Protein AF-A0AAW2XMZ4-F1 (afdb_monomer)

Radius of gyration: 23.64 Å; Cα contacts (8 Å, |Δi|>4): 26; chains: 1; bounding box: 33×74×51 Å

Sequence (113 aa):
MEIAMIRTNIMEDNEATVARFLHGFNRDIADVVEMHYAELEEMVHQAIKVEQQLKRRGFVRRTSNSSTFDRWKNNPKKDTLLHQNSRRRI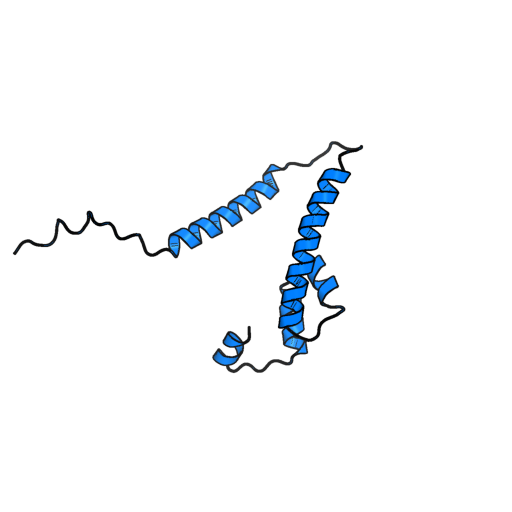LNLVAELLPKRYNPNLISQETVI

Mean predicted aligned error: 18.52 Å

Solvent-accessible surface area (backbone atoms only — not comparable to full-atom values): 7162 Å² total; per-residue (Å²): 108,69,74,56,31,66,74,67,73,54,85,74,56,65,67,59,52,50,52,57,53,44,69,72,44,57,65,86,47,27,68,65,42,65,79,75,55,89,48,71,70,60,39,52,58,47,45,54,51,49,52,54,49,49,56,51,51,56,52,50,54,62,64,68,63,73,69,85,82,79,94,80,86,85,69,71,66,61,65,51,47,54,54,48,50,53,51,48,50,51,51,50,52,52,60,67,70,43,77,76,74,84,62,83,84,72,76,83,79,83,87,78,133

Structure (mmCIF, N/CA/C/O backbone):
data_AF-A0AAW2XMZ4-F1
#
_entry.id   AF-A0AAW2XMZ4-F1
#
loop_
_atom_site.group_PDB
_atom_site.id
_atom_site.type_symbol
_atom_site.label_atom_id
_atom_site.label_alt_id
_atom_site.label_comp_id
_atom_site.label_asym_id
_atom_site.label_entity_id
_atom_site.label_seq_id
_atom_site.pdbx_PDB_ins_code
_atom_site.Cartn_x
_atom_site.Cartn_y
_atom_site.Cartn_z
_atom_site.occupancy
_atom_site.B_iso_or_equiv
_atom_site.auth_seq_id
_atom_site.auth_comp_id
_atom_site.auth_asym_id
_atom_site.auth_atom_id
_atom_site.pdbx_PDB_model_num
ATOM 1 N N . MET A 1 1 ? -5.525 6.821 6.438 1.00 75.25 1 MET A N 1
ATOM 2 C CA . MET A 1 1 ? -6.743 6.037 6.719 1.00 75.25 1 MET A CA 1
ATOM 3 C C . MET A 1 1 ? -7.116 6.185 8.188 1.00 75.25 1 MET A C 1
ATOM 5 O O . MET A 1 1 ? -8.139 6.784 8.475 1.00 75.25 1 MET A O 1
ATOM 9 N N . GLU A 1 2 ? -6.230 5.788 9.101 1.00 77.06 2 GLU A N 1
ATOM 10 C CA . GLU A 1 2 ? -6.464 5.764 10.555 1.00 77.06 2 GLU A CA 1
ATOM 11 C C . GLU A 1 2 ? -6.908 7.113 11.158 1.00 77.06 2 GLU A C 1
ATOM 13 O O . GLU A 1 2 ? -7.960 7.205 11.781 1.00 77.06 2 GLU A O 1
ATOM 18 N N . ILE A 1 3 ? -6.205 8.210 10.846 1.00 79.50 3 ILE A N 1
ATOM 19 C CA . ILE A 1 3 ? -6.589 9.567 11.293 1.00 79.50 3 ILE A CA 1
ATOM 20 C C . ILE A 1 3 ? -7.978 9.983 10.770 1.00 79.50 3 ILE A C 1
ATOM 22 O O . ILE A 1 3 ? -8.704 10.718 11.439 1.00 79.50 3 ILE A O 1
ATOM 26 N N . ALA A 1 4 ? -8.360 9.536 9.569 1.00 81.38 4 ALA A N 1
ATOM 27 C CA . ALA A 1 4 ? -9.670 9.845 9.001 1.00 81.38 4 ALA A CA 1
ATOM 28 C C . ALA A 1 4 ? -10.780 9.055 9.708 1.00 81.38 4 ALA A C 1
ATOM 30 O O . ALA A 1 4 ? -11.796 9.650 10.047 1.00 81.38 4 ALA A O 1
ATOM 31 N N . MET A 1 5 ? -10.549 7.772 10.007 1.00 83.50 5 MET A N 1
ATOM 32 C CA . MET A 1 5 ? -11.494 6.914 10.736 1.00 83.50 5 MET A CA 1
ATOM 33 C C . MET A 1 5 ? -11.786 7.446 12.143 1.00 83.50 5 MET A C 1
ATOM 35 O O . MET A 1 5 ? -12.950 7.522 12.536 1.00 83.50 5 MET A O 1
ATOM 39 N N . ILE A 1 6 ? -10.751 7.915 12.853 1.00 86.56 6 ILE A N 1
ATOM 40 C CA . ILE A 1 6 ? -10.887 8.570 14.166 1.00 86.56 6 ILE A CA 1
ATOM 41 C C . ILE A 1 6 ? -11.757 9.829 14.059 1.00 86.56 6 ILE A C 1
ATOM 43 O O . ILE A 1 6 ? -12.652 10.045 14.870 1.00 86.56 6 ILE A O 1
ATOM 47 N N . ARG A 1 7 ? -11.527 10.663 13.037 1.00 91.38 7 ARG A N 1
ATOM 48 C CA . ARG A 1 7 ? -12.280 11.913 12.832 1.00 91.38 7 ARG A CA 1
ATOM 49 C C . ARG A 1 7 ? -13.746 11.693 12.477 1.00 91.38 7 ARG A C 1
ATOM 51 O O . ARG A 1 7 ? -14.571 12.537 12.806 1.00 91.38 7 ARG A O 1
ATOM 58 N N . THR A 1 8 ? -14.060 10.603 11.785 1.00 89.38 8 THR A N 1
ATOM 59 C CA . THR A 1 8 ? -15.427 10.278 11.358 1.00 89.38 8 THR A CA 1
ATOM 60 C C . THR A 1 8 ? -16.145 9.329 12.316 1.00 89.38 8 THR A C 1
ATOM 62 O O . THR A 1 8 ? -17.307 9.019 12.074 1.00 89.38 8 THR A O 1
ATOM 65 N N . ASN A 1 9 ? -15.474 8.861 13.377 1.00 88.69 9 ASN A N 1
ATOM 66 C CA . ASN A 1 9 ? -15.964 7.834 14.300 1.00 88.69 9 ASN A CA 1
ATOM 67 C C . ASN A 1 9 ? -16.491 6.583 13.567 1.00 88.69 9 ASN A C 1
ATOM 69 O O . ASN A 1 9 ? -17.525 6.017 13.922 1.00 88.69 9 ASN A O 1
ATOM 73 N N . ILE A 1 10 ? -15.796 6.190 12.495 1.00 84.12 10 ILE A N 1
ATOM 74 C CA . ILE A 1 10 ? -16.129 5.001 11.706 1.00 84.12 10 ILE A CA 1
ATOM 75 C C . ILE A 1 10 ? -15.295 3.846 12.246 1.00 84.12 10 ILE A C 1
ATOM 77 O O . ILE A 1 10 ? -14.067 3.919 12.240 1.00 84.12 10 ILE A O 1
ATOM 81 N N . MET A 1 11 ? -15.969 2.781 12.675 1.00 83.56 11 MET A N 1
ATOM 82 C CA . MET A 1 11 ? -15.330 1.490 12.906 1.00 83.56 11 MET A CA 1
ATOM 83 C C . MET A 1 11 ? -15.499 0.640 11.657 1.00 83.56 11 MET A C 1
ATOM 85 O O . MET A 1 11 ? -16.592 0.558 11.098 1.00 83.56 11 MET A O 1
ATOM 89 N N . GLU A 1 12 ? -14.414 0.028 11.217 1.00 84.38 12 GLU A N 1
ATOM 90 C CA . GLU A 1 12 ? -14.398 -0.835 10.050 1.00 84.38 12 GLU A CA 1
ATOM 91 C C . GLU A 1 12 ? -13.637 -2.104 10.395 1.00 84.38 12 GLU A C 1
ATOM 93 O O . GLU A 1 12 ? -12.607 -2.049 11.070 1.00 84.38 12 GLU A O 1
ATOM 98 N N . ASP A 1 13 ? -14.144 -3.237 9.922 1.00 87.56 13 ASP A N 1
ATOM 99 C CA . ASP A 1 13 ? -13.460 -4.510 10.083 1.00 87.56 13 ASP A CA 1
ATOM 100 C C . ASP A 1 13 ? -12.118 -4.487 9.349 1.00 87.56 13 ASP A C 1
ATOM 102 O O . ASP A 1 13 ? -11.960 -3.856 8.297 1.00 87.56 13 ASP A O 1
ATOM 106 N N . ASN A 1 14 ? -11.136 -5.205 9.891 1.00 82.38 14 ASN A N 1
ATOM 107 C CA . ASN A 1 14 ? -9.805 -5.254 9.293 1.00 82.38 14 ASN A CA 1
ATOM 108 C C . ASN A 1 14 ? -9.864 -5.733 7.829 1.00 82.38 14 ASN A C 1
ATOM 110 O O . ASN A 1 14 ? -9.245 -5.151 6.946 1.00 82.38 14 ASN A O 1
ATOM 114 N N . GLU A 1 15 ? -10.705 -6.725 7.546 1.00 84.06 15 GLU A N 1
ATOM 115 C CA . GLU A 1 15 ? -10.888 -7.271 6.201 1.00 84.06 15 GLU A CA 1
ATOM 116 C C . GLU A 1 15 ? -11.503 -6.253 5.224 1.00 84.06 15 GLU A C 1
ATOM 118 O O . GLU A 1 15 ? -11.030 -6.103 4.096 1.00 84.06 15 GLU A O 1
ATOM 123 N N . ALA A 1 16 ? -12.489 -5.467 5.671 1.00 85.94 16 ALA A N 1
ATOM 124 C CA . ALA A 1 16 ? -13.076 -4.391 4.868 1.00 85.94 16 ALA A CA 1
ATOM 125 C C . ALA A 1 16 ? -12.066 -3.257 4.602 1.00 85.94 16 ALA A C 1
ATOM 127 O O . ALA A 1 16 ? -11.976 -2.738 3.482 1.00 85.94 16 ALA A O 1
ATOM 128 N N . THR A 1 17 ? -11.237 -2.947 5.602 1.00 87.00 17 THR A N 1
ATOM 129 C CA . THR A 1 17 ? -10.142 -1.974 5.500 1.00 87.00 17 THR A CA 1
ATOM 130 C C . THR A 1 17 ? -9.106 -2.417 4.463 1.00 87.00 17 THR A C 1
ATOM 132 O O . THR A 1 17 ? -8.738 -1.633 3.581 1.00 87.00 17 THR A O 1
ATOM 135 N N . VAL A 1 18 ? -8.677 -3.683 4.521 1.00 85.75 18 VAL A N 1
ATOM 136 C CA . VAL A 1 18 ? -7.737 -4.301 3.572 1.00 85.75 18 VAL A CA 1
ATOM 137 C C . VAL A 1 18 ? -8.319 -4.311 2.159 1.00 85.75 18 VAL A C 1
ATOM 139 O O . VAL A 1 18 ? -7.650 -3.869 1.224 1.00 85.75 18 VAL A O 1
ATOM 142 N N . ALA A 1 19 ? -9.582 -4.714 1.994 1.00 86.62 19 ALA A N 1
ATOM 143 C CA . ALA A 1 19 ? -10.250 -4.745 0.694 1.00 86.62 19 ALA A CA 1
ATOM 144 C C . ALA A 1 19 ? -10.329 -3.354 0.045 1.00 86.62 19 ALA A C 1
ATOM 146 O O . ALA A 1 19 ? -10.022 -3.194 -1.141 1.00 86.62 19 ALA A O 1
ATOM 147 N N . ARG A 1 20 ? -10.682 -2.315 0.817 1.00 86.38 20 ARG A N 1
ATOM 148 C CA . ARG A 1 20 ? -10.717 -0.941 0.294 1.00 86.38 20 ARG A CA 1
ATOM 149 C C . ARG A 1 20 ? -9.325 -0.453 -0.101 1.00 86.38 20 ARG A C 1
ATOM 151 O O . ARG A 1 20 ? -9.193 0.273 -1.087 1.00 86.38 20 ARG A O 1
ATOM 158 N N . PHE A 1 21 ? -8.294 -0.846 0.642 1.00 85.00 21 PHE A N 1
ATOM 159 C CA . PHE A 1 21 ? -6.922 -0.467 0.329 1.00 85.00 21 PHE A CA 1
ATOM 160 C C . PHE A 1 21 ? -6.383 -1.183 -0.915 1.00 85.00 21 PHE A C 1
ATOM 162 O O . PHE A 1 21 ? -5.814 -0.525 -1.786 1.00 85.00 21 PHE A O 1
ATOM 169 N N . LEU A 1 22 ? -6.646 -2.488 -1.057 1.00 87.19 22 LEU A N 1
ATOM 170 C CA . LEU A 1 22 ? -6.329 -3.267 -2.261 1.00 87.19 22 LEU A CA 1
ATOM 171 C C . LEU A 1 22 ? -7.009 -2.693 -3.504 1.00 87.19 22 LEU A C 1
ATOM 173 O O . LEU A 1 22 ? -6.377 -2.584 -4.553 1.00 87.19 22 LEU A O 1
ATOM 177 N N . HIS A 1 23 ? -8.262 -2.243 -3.383 1.00 88.00 23 HIS A N 1
ATOM 178 C CA . HIS A 1 23 ? -8.982 -1.608 -4.489 1.00 88.00 23 HIS A CA 1
ATOM 179 C C . HIS A 1 23 ? -8.316 -0.308 -4.981 1.00 88.00 23 HIS A C 1
ATOM 181 O O . HIS A 1 23 ? -8.500 0.094 -6.129 1.00 88.00 23 HIS A O 1
ATOM 187 N N . GLY A 1 24 ? -7.527 0.352 -4.128 1.00 85.88 24 GLY A N 1
ATOM 188 C CA . GLY A 1 24 ? -6.738 1.529 -4.491 1.00 85.88 24 GLY A CA 1
ATOM 189 C C . GLY A 1 24 ? -5.437 1.215 -5.238 1.00 85.88 24 GLY A C 1
ATOM 190 O O . GLY A 1 24 ? -4.804 2.135 -5.761 1.00 85.88 24 GLY A O 1
ATOM 191 N N . PHE A 1 25 ? -5.016 -0.052 -5.299 1.00 87.25 25 PHE A N 1
ATOM 192 C CA . PHE A 1 25 ? -3.806 -0.466 -6.001 1.00 87.25 25 PHE A CA 1
ATOM 193 C C . PHE A 1 25 ? -4.061 -0.798 -7.471 1.00 87.25 25 PHE A C 1
ATOM 195 O O . PHE A 1 25 ? -5.153 -1.163 -7.896 1.00 87.25 25 PHE A O 1
ATOM 202 N N . ASN A 1 26 ? -3.001 -0.689 -8.275 1.00 88.50 26 ASN A N 1
ATOM 203 C CA . ASN A 1 26 ? -3.010 -1.271 -9.611 1.00 88.50 26 ASN A CA 1
ATOM 204 C C . ASN A 1 26 ? -3.051 -2.801 -9.487 1.00 88.50 26 ASN A C 1
ATOM 206 O O . ASN A 1 26 ? -2.389 -3.348 -8.607 1.00 88.50 26 ASN A O 1
ATOM 210 N N . ARG A 1 27 ? -3.768 -3.479 -10.385 1.00 86.25 27 ARG A N 1
ATOM 211 C CA . ARG A 1 27 ? -3.992 -4.930 -10.353 1.00 86.25 27 ARG A CA 1
ATOM 212 C C . ARG A 1 27 ? -2.697 -5.731 -10.210 1.00 86.25 27 ARG A C 1
ATOM 214 O O . ARG A 1 27 ? -2.595 -6.565 -9.326 1.00 86.25 27 ARG A O 1
ATOM 221 N N . ASP A 1 28 ? -1.665 -5.376 -10.973 1.00 83.94 28 ASP A N 1
ATOM 222 C CA . ASP A 1 28 ? -0.353 -6.041 -10.922 1.00 83.94 28 ASP A CA 1
ATOM 223 C C . ASP A 1 28 ? 0.336 -5.956 -9.541 1.00 83.94 28 ASP A C 1
ATOM 225 O O . ASP A 1 28 ? 1.227 -6.746 -9.239 1.00 83.94 28 ASP A O 1
ATOM 229 N N . ILE A 1 29 ? -0.022 -4.958 -8.725 1.00 84.81 29 ILE A N 1
ATOM 230 C CA . ILE A 1 29 ? 0.475 -4.776 -7.354 1.00 84.81 29 ILE A CA 1
ATOM 231 C C . ILE A 1 29 ? -0.483 -5.446 -6.365 1.00 84.81 29 ILE A C 1
ATOM 233 O O . ILE A 1 29 ? -0.018 -6.125 -5.453 1.00 84.81 29 ILE A O 1
ATOM 237 N N . ALA A 1 30 ? -1.795 -5.278 -6.560 1.00 87.25 30 ALA A N 1
ATOM 238 C CA . ALA A 1 30 ? -2.835 -5.880 -5.730 1.00 87.25 30 ALA A CA 1
ATOM 239 C C . ALA A 1 30 ? -2.691 -7.405 -5.682 1.00 87.25 30 ALA A C 1
ATOM 241 O O . ALA A 1 30 ? -2.572 -7.946 -4.592 1.00 87.25 30 ALA A O 1
ATOM 242 N N . ASP A 1 31 ? -2.546 -8.061 -6.838 1.00 86.00 31 ASP A N 1
ATOM 243 C CA . ASP A 1 31 ? -2.415 -9.520 -6.942 1.00 86.00 31 ASP A CA 1
ATOM 244 C C . ASP A 1 31 ? -1.213 -10.059 -6.130 1.00 86.00 31 ASP A C 1
ATOM 246 O O . ASP A 1 31 ? -1.248 -11.167 -5.602 1.00 86.00 31 ASP A O 1
ATOM 250 N N . VAL A 1 32 ? -0.129 -9.279 -6.009 1.00 82.38 32 VAL A N 1
ATOM 251 C CA . VAL A 1 32 ? 1.082 -9.679 -5.264 1.00 82.38 32 VAL A CA 1
ATOM 252 C C . VAL A 1 32 ? 0.949 -9.402 -3.765 1.00 82.38 32 VAL A C 1
ATOM 254 O O . VAL A 1 32 ? 1.479 -10.155 -2.949 1.00 82.38 32 VAL A O 1
ATOM 257 N N . VAL A 1 33 ? 0.274 -8.313 -3.397 1.00 84.56 33 VAL A N 1
ATOM 258 C CA . VAL A 1 33 ? 0.085 -7.902 -2.000 1.00 84.56 33 VAL A CA 1
ATOM 259 C C . VAL A 1 33 ? -1.042 -8.704 -1.332 1.00 84.56 33 VAL A C 1
ATOM 261 O O . VAL A 1 33 ? -0.928 -9.049 -0.161 1.00 84.56 33 VAL A O 1
ATOM 264 N N . GLU A 1 34 ? -2.093 -9.061 -2.068 1.00 81.94 34 GLU A N 1
ATOM 265 C CA . GLU A 1 34 ? -3.260 -9.797 -1.562 1.00 81.94 34 GLU A CA 1
ATOM 266 C C . GLU A 1 34 ? -2.903 -11.194 -1.031 1.00 81.94 34 GLU A C 1
ATOM 268 O O . GLU A 1 34 ? -3.472 -11.640 -0.041 1.00 81.94 34 GLU A O 1
ATOM 273 N N . MET A 1 35 ? -1.917 -11.877 -1.622 1.00 74.38 35 MET A N 1
ATOM 274 C CA . MET A 1 35 ? -1.580 -13.249 -1.218 1.00 74.38 35 MET A CA 1
ATOM 275 C C . MET A 1 35 ? -0.899 -13.377 0.153 1.00 74.38 35 MET A C 1
ATOM 277 O O . MET A 1 35 ? -0.754 -14.499 0.643 1.00 74.38 35 MET A O 1
ATOM 281 N N . HIS A 1 36 ? -0.406 -12.286 0.750 1.00 66.88 36 HIS A N 1
ATOM 28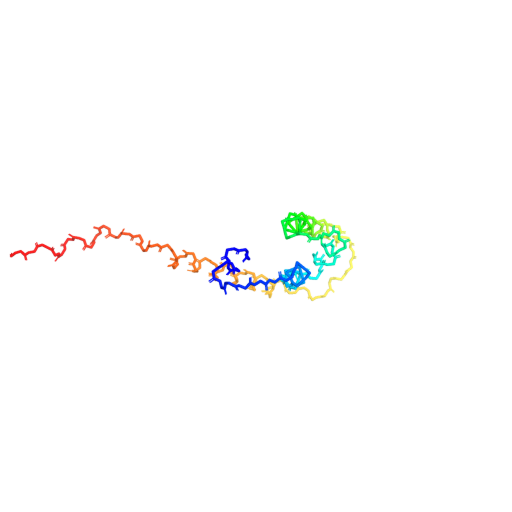2 C CA . HIS A 1 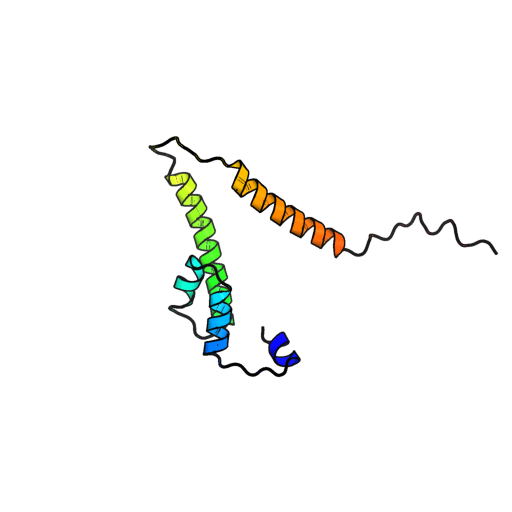36 ? 0.581 -12.400 1.828 1.00 66.88 36 HIS A CA 1
ATOM 283 C C . HIS A 1 36 ? 0.365 -11.517 3.061 1.00 66.88 36 HIS A C 1
ATOM 285 O O . HIS A 1 36 ? 1.106 -11.715 4.021 1.00 66.88 36 HIS A O 1
ATOM 291 N N . TYR A 1 37 ? -0.605 -10.593 3.092 1.00 66.12 37 TYR A N 1
ATOM 292 C CA . TYR A 1 37 ? -0.624 -9.552 4.132 1.00 66.12 37 TYR A CA 1
ATOM 293 C C . TYR A 1 37 ? -2.004 -9.289 4.736 1.00 66.12 37 TYR A C 1
ATOM 295 O O . TYR A 1 37 ? -2.991 -9.149 4.021 1.00 66.12 37 TYR A O 1
ATOM 303 N N . ALA A 1 38 ? -2.040 -9.187 6.069 1.00 67.88 38 ALA A N 1
ATOM 304 C CA . ALA A 1 38 ? -3.255 -8.993 6.866 1.00 67.88 38 ALA A CA 1
ATOM 305 C C . ALA A 1 38 ? -3.381 -7.579 7.469 1.00 67.88 38 ALA A C 1
ATOM 307 O O . ALA A 1 38 ? -4.433 -7.243 8.011 1.00 67.88 38 ALA A O 1
ATOM 308 N N . GLU A 1 39 ? -2.333 -6.750 7.377 1.00 81.88 39 GLU A N 1
ATOM 309 C CA . GLU A 1 39 ? -2.282 -5.412 7.976 1.00 81.88 39 GLU A CA 1
ATOM 310 C C . GLU A 1 39 ? -1.816 -4.339 6.987 1.00 81.88 39 GLU A C 1
ATOM 312 O O . GLU A 1 39 ? -0.963 -4.556 6.121 1.00 81.88 39 GLU A O 1
ATOM 317 N N . LEU A 1 40 ? -2.356 -3.132 7.162 1.00 81.56 40 LEU A N 1
ATOM 318 C CA . LEU A 1 40 ? -2.171 -2.007 6.249 1.00 81.56 40 LEU A CA 1
ATOM 319 C C . LEU A 1 40 ? -0.708 -1.569 6.112 1.00 81.56 40 LEU A C 1
ATOM 321 O O . LEU A 1 40 ? -0.250 -1.244 5.015 1.00 81.56 40 LEU A O 1
ATOM 325 N N . GLU A 1 41 ? 0.028 -1.544 7.222 1.00 84.56 41 GLU A N 1
ATOM 326 C CA . GLU A 1 41 ? 1.425 -1.114 7.242 1.00 84.56 41 GLU A CA 1
ATOM 327 C C . GLU A 1 41 ? 2.311 -2.052 6.414 1.00 84.56 41 GLU A C 1
ATOM 329 O O . GLU A 1 41 ? 3.137 -1.597 5.615 1.00 84.56 41 GLU A O 1
ATOM 334 N N . GLU A 1 42 ? 2.098 -3.361 6.536 1.00 84.25 42 GLU A N 1
ATOM 335 C CA . GLU A 1 42 ? 2.855 -4.363 5.791 1.00 84.25 42 GLU A CA 1
ATOM 336 C C . GLU A 1 42 ? 2.526 -4.313 4.291 1.00 84.25 42 GLU A C 1
ATOM 338 O O . GLU A 1 42 ? 3.428 -4.324 3.444 1.00 84.25 42 GLU A O 1
ATOM 343 N N . MET A 1 43 ? 1.245 -4.124 3.953 1.00 87.06 43 MET A N 1
ATOM 344 C CA . MET A 1 43 ? 0.795 -3.932 2.573 1.00 87.06 43 MET A CA 1
ATOM 345 C C . MET A 1 43 ? 1.451 -2.719 1.906 1.00 87.06 43 MET A C 1
ATOM 347 O O . MET A 1 43 ? 1.851 -2.798 0.744 1.00 87.06 43 MET A O 1
ATOM 351 N N . VAL A 1 44 ? 1.597 -1.596 2.621 1.00 88.25 44 VAL A N 1
ATOM 352 C CA . VAL A 1 44 ? 2.241 -0.385 2.085 1.00 88.25 44 VAL A CA 1
ATOM 353 C C . VAL 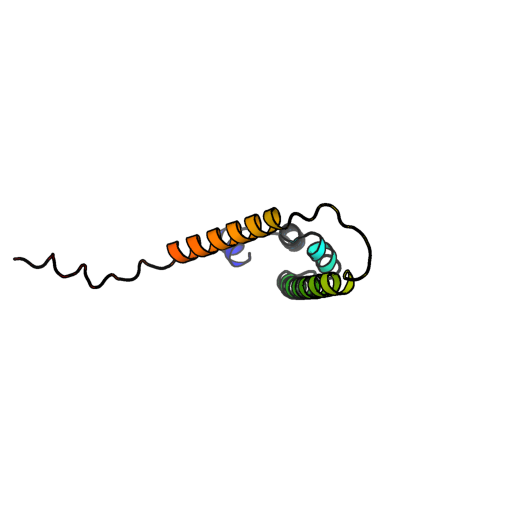A 1 44 ? 3.711 -0.641 1.765 1.00 88.25 44 VAL A C 1
ATOM 355 O O . VAL A 1 44 ? 4.166 -0.329 0.660 1.00 88.25 44 VAL A O 1
ATOM 358 N N . HIS A 1 45 ? 4.460 -1.237 2.694 1.00 90.69 45 HIS A N 1
ATOM 359 C CA . HIS A 1 45 ? 5.878 -1.535 2.484 1.00 90.69 45 HIS A CA 1
ATOM 360 C C . HIS A 1 45 ? 6.096 -2.450 1.273 1.00 90.69 45 HIS A C 1
ATOM 362 O O . HIS A 1 45 ? 7.016 -2.245 0.471 1.00 90.69 45 HIS A O 1
ATOM 368 N N . GLN A 1 46 ? 5.224 -3.439 1.100 1.00 87.38 46 GLN A N 1
ATOM 369 C CA . GLN A 1 46 ? 5.330 -4.408 0.016 1.00 87.38 46 GLN A CA 1
ATOM 370 C C . GLN A 1 46 ? 4.871 -3.828 -1.313 1.00 87.38 46 GLN A C 1
ATOM 372 O O . GLN A 1 46 ? 5.562 -4.014 -2.312 1.00 87.38 46 GLN A O 1
ATOM 377 N N . ALA A 1 47 ? 3.804 -3.028 -1.331 1.00 88.56 47 ALA A N 1
ATOM 378 C CA . ALA A 1 47 ? 3.394 -2.288 -2.519 1.00 88.56 47 ALA A CA 1
ATOM 379 C C . ALA A 1 47 ? 4.536 -1.401 -3.041 1.00 88.56 47 ALA A C 1
ATOM 381 O O . ALA A 1 47 ? 4.840 -1.429 -4.234 1.00 88.56 47 ALA A O 1
ATOM 382 N N . ILE A 1 48 ? 5.248 -0.695 -2.152 1.00 91.50 48 ILE A N 1
ATOM 383 C CA . ILE A 1 48 ? 6.433 0.103 -2.510 1.00 91.50 48 ILE A CA 1
ATOM 384 C C . ILE A 1 48 ? 7.525 -0.785 -3.123 1.00 91.50 48 ILE A C 1
ATOM 386 O O . ILE A 1 48 ? 8.112 -0.444 -4.155 1.00 91.50 48 ILE A O 1
ATOM 390 N N . LYS A 1 49 ? 7.804 -1.941 -2.515 1.00 91.56 49 LYS A N 1
ATOM 391 C CA . LYS A 1 49 ? 8.821 -2.883 -2.999 1.00 91.56 49 LYS A CA 1
ATOM 392 C C . LYS A 1 49 ? 8.462 -3.452 -4.375 1.00 91.56 49 LYS A C 1
ATOM 394 O O . LYS A 1 49 ? 9.311 -3.456 -5.269 1.00 91.56 49 LYS A O 1
ATOM 399 N N . VAL A 1 50 ? 7.221 -3.893 -4.566 1.00 87.88 50 VAL A N 1
ATOM 400 C CA . VAL A 1 50 ? 6.706 -4.425 -5.836 1.00 87.88 50 VAL A CA 1
ATOM 401 C C . VAL A 1 50 ? 6.728 -3.343 -6.912 1.00 87.88 50 VAL A C 1
ATOM 403 O O . VAL A 1 50 ? 7.228 -3.582 -8.010 1.00 87.88 50 VAL A O 1
ATOM 406 N N . GLU A 1 51 ? 6.300 -2.121 -6.598 1.00 89.00 51 GLU A N 1
ATOM 407 C CA . GLU A 1 51 ? 6.327 -1.000 -7.538 1.00 89.00 51 GLU A CA 1
ATOM 408 C C . GLU A 1 51 ? 7.763 -0.682 -8.001 1.00 89.00 51 GLU A C 1
ATOM 410 O O . GLU A 1 51 ? 8.021 -0.504 -9.197 1.00 89.00 51 GLU A O 1
ATOM 415 N N . GLN A 1 52 ? 8.736 -0.679 -7.083 1.00 90.25 52 GLN A N 1
ATOM 41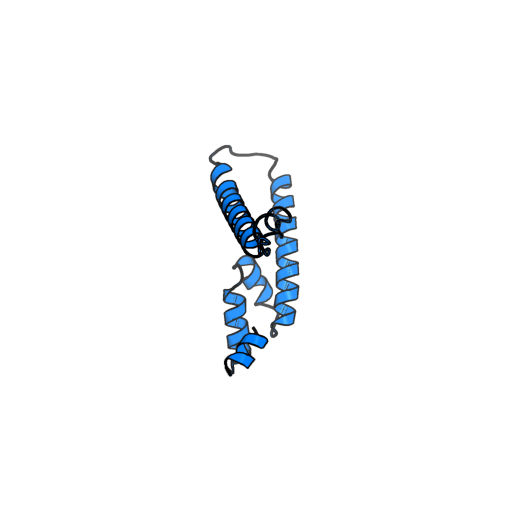6 C CA . GLN A 1 52 ? 10.153 -0.509 -7.425 1.00 90.25 52 GLN A CA 1
ATOM 417 C C . GLN A 1 52 ? 10.679 -1.647 -8.309 1.00 90.25 52 GLN A C 1
ATOM 419 O O 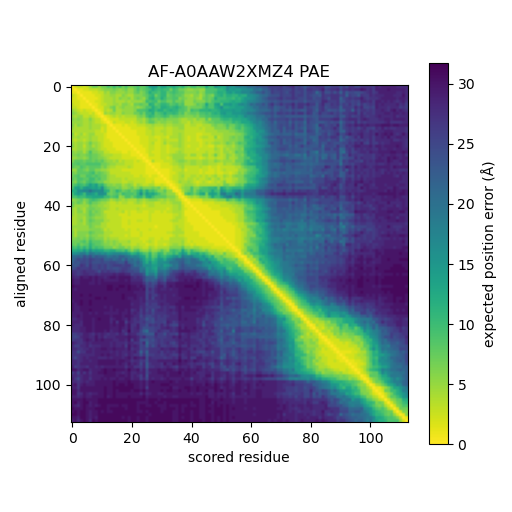. GLN A 1 52 ? 11.427 -1.402 -9.263 1.00 90.25 52 GLN A O 1
ATOM 424 N N . GLN A 1 53 ? 10.281 -2.891 -8.037 1.00 86.38 53 GLN A N 1
ATOM 425 C CA . GLN A 1 53 ? 10.652 -4.040 -8.863 1.00 86.38 53 GLN A CA 1
ATOM 426 C C . GLN A 1 53 ? 10.035 -3.966 -10.262 1.00 86.38 53 GLN A C 1
ATOM 428 O O . GLN A 1 53 ? 10.730 -4.225 -11.246 1.00 86.38 53 GLN A O 1
ATOM 433 N N . LEU A 1 54 ? 8.768 -3.565 -10.376 1.00 84.94 54 LEU A N 1
ATOM 434 C CA . LEU A 1 54 ? 8.084 -3.381 -11.655 1.00 84.94 54 LEU A CA 1
ATOM 435 C C . LEU A 1 54 ? 8.743 -2.277 -12.486 1.00 84.94 54 LEU A C 1
ATOM 437 O O . LEU A 1 54 ? 8.982 -2.478 -13.679 1.00 84.94 54 LEU A O 1
ATOM 441 N N . LYS A 1 55 ? 9.141 -1.161 -11.862 1.00 84.31 55 LYS A N 1
ATOM 442 C CA . LYS A 1 55 ? 9.912 -0.088 -12.517 1.00 84.31 55 LYS A CA 1
ATOM 443 C C . LYS A 1 55 ? 11.250 -0.603 -13.065 1.00 84.31 55 LYS A C 1
ATOM 445 O O . LYS A 1 55 ? 11.581 -0.332 -14.221 1.00 84.31 55 LYS A O 1
ATOM 450 N N . ARG A 1 56 ? 11.986 -1.412 -12.289 1.00 78.00 56 ARG A N 1
ATOM 451 C CA . ARG A 1 56 ? 13.247 -2.045 -12.733 1.00 78.00 56 ARG A CA 1
ATOM 452 C C . ARG A 1 56 ? 13.027 -3.053 -13.865 1.00 78.00 56 ARG A C 1
ATOM 454 O O . ARG A 1 56 ? 13.715 -2.992 -14.879 1.00 78.00 56 ARG A O 1
ATOM 461 N N . ARG A 1 57 ? 12.038 -3.946 -13.748 1.00 71.31 57 ARG A N 1
ATOM 462 C CA . ARG A 1 57 ? 11.702 -4.930 -14.796 1.00 71.31 57 ARG A CA 1
ATOM 463 C C . ARG A 1 57 ? 11.180 -4.272 -16.073 1.00 71.31 57 ARG A C 1
ATOM 465 O O . ARG A 1 57 ? 11.427 -4.786 -17.158 1.00 71.31 57 ARG A O 1
ATOM 472 N N . GLY A 1 58 ? 10.467 -3.153 -15.969 1.00 61.81 58 GLY A N 1
ATOM 473 C CA . GLY A 1 58 ? 10.046 -2.349 -17.117 1.00 61.81 58 GLY A CA 1
ATOM 474 C C . GLY A 1 58 ? 11.229 -1.731 -17.867 1.00 61.81 58 GLY A C 1
ATOM 475 O O . GLY A 1 58 ? 11.184 -1.634 -19.089 1.00 61.81 58 GLY A O 1
ATOM 476 N N . PHE A 1 59 ? 12.306 -1.374 -17.163 1.00 53.47 59 PHE A N 1
ATOM 477 C CA . PHE A 1 59 ? 13.556 -0.912 -17.771 1.00 53.47 59 PHE A CA 1
ATOM 478 C C . PHE A 1 59 ? 14.317 -2.059 -18.454 1.00 53.47 59 PHE A C 1
ATOM 480 O O . PHE A 1 59 ? 14.677 -1.931 -19.619 1.00 53.47 59 PHE A O 1
ATOM 487 N N . VAL A 1 60 ? 14.452 -3.215 -17.791 1.00 53.66 60 VAL A N 1
ATOM 488 C CA . VAL A 1 60 ? 15.107 -4.408 -18.365 1.00 53.66 60 VAL A CA 1
ATOM 489 C C . VAL A 1 60 ? 14.354 -4.935 -19.593 1.00 53.66 60 VAL A C 1
ATOM 491 O O . VAL A 1 60 ? 14.966 -5.208 -20.618 1.00 53.66 60 VAL A O 1
ATOM 494 N N . ARG A 1 61 ? 13.014 -4.988 -19.568 1.00 51.28 61 ARG A N 1
ATOM 495 C CA . ARG A 1 61 ? 12.218 -5.375 -20.750 1.00 51.28 61 ARG A CA 1
ATOM 496 C C . ARG A 1 61 ? 12.402 -4.416 -21.933 1.00 51.28 61 ARG A C 1
ATOM 498 O O . ARG A 1 61 ? 12.372 -4.855 -23.073 1.00 51.28 61 ARG A O 1
ATOM 505 N N . ARG A 1 62 ? 12.644 -3.121 -21.701 1.00 50.06 62 ARG A N 1
ATOM 506 C CA . ARG A 1 62 ? 12.940 -2.168 -22.790 1.00 50.06 62 ARG A CA 1
ATOM 507 C C . ARG A 1 62 ? 14.331 -2.370 -23.393 1.00 50.06 62 ARG A C 1
ATOM 509 O O . ARG A 1 62 ? 14.493 -2.124 -24.581 1.00 50.06 62 ARG A O 1
ATOM 516 N N . THR A 1 63 ? 15.311 -2.824 -22.611 1.00 48.53 63 THR A N 1
ATOM 517 C CA . THR A 1 63 ? 16.666 -3.113 -23.111 1.00 48.53 63 THR A CA 1
ATOM 518 C C . THR A 1 63 ? 16.759 -4.485 -23.783 1.00 48.53 63 THR A C 1
ATOM 520 O O . THR A 1 63 ? 17.471 -4.636 -24.769 1.00 48.53 63 THR A O 1
ATOM 523 N N . SER A 1 64 ? 16.010 -5.477 -23.290 1.00 48.16 64 SER A N 1
ATOM 524 C CA . SER A 1 64 ? 16.012 -6.854 -23.810 1.00 48.16 64 SER A CA 1
ATOM 525 C C . SER A 1 64 ? 15.195 -7.036 -25.091 1.00 48.16 64 SER A C 1
ATOM 527 O O . SER A 1 64 ? 15.447 -7.973 -25.838 1.00 48.16 64 SER A O 1
ATOM 529 N N . ASN A 1 65 ? 14.263 -6.128 -25.391 1.00 47.25 65 ASN A N 1
ATOM 530 C CA . ASN A 1 65 ? 13.452 -6.182 -26.611 1.00 47.25 65 ASN A CA 1
ATOM 531 C C . ASN A 1 65 ? 14.117 -5.452 -27.798 1.00 47.25 65 ASN A C 1
ATOM 533 O O . ASN A 1 65 ? 13.460 -5.168 -28.796 1.00 47.25 65 ASN A O 1
ATOM 537 N N . SER A 1 66 ? 15.412 -5.120 -27.702 1.00 48.00 66 SER A N 1
ATOM 538 C CA . SER A 1 66 ? 16.152 -4.460 -28.788 1.00 48.00 66 SER A CA 1
ATOM 539 C C . SER A 1 66 ? 16.562 -5.411 -29.920 1.00 48.00 66 SER A C 1
ATOM 541 O O . SER A 1 66 ? 17.102 -4.948 -30.926 1.00 48.00 66 SER A O 1
ATOM 543 N N . SER A 1 67 ? 16.318 -6.716 -29.806 1.00 52.81 67 SER A N 1
ATOM 544 C CA . SER A 1 67 ? 16.576 -7.653 -30.895 1.00 52.81 67 SER A CA 1
ATOM 545 C C . SER A 1 67 ? 15.270 -8.226 -31.424 1.00 52.81 67 SER A C 1
ATOM 547 O O . SER A 1 67 ? 14.658 -9.095 -30.805 1.00 52.81 67 SER A O 1
ATOM 549 N N . THR A 1 68 ? 14.958 -7.801 -32.650 1.00 51.75 68 THR A N 1
ATOM 550 C CA . THR A 1 68 ? 14.101 -8.471 -33.640 1.00 51.75 68 THR A CA 1
ATOM 551 C C . THR A 1 68 ? 12.584 -8.452 -33.412 1.00 51.75 68 THR A C 1
ATOM 553 O O . THR A 1 68 ? 12.040 -9.259 -32.671 1.00 51.75 68 THR A O 1
ATOM 556 N N . PHE A 1 69 ? 11.939 -7.598 -34.222 1.00 49.75 69 PHE A N 1
ATOM 557 C CA . PHE A 1 69 ? 10.681 -7.804 -34.964 1.00 49.75 69 PHE A CA 1
ATOM 558 C C . PHE A 1 69 ? 9.585 -6.754 -34.656 1.00 49.75 69 PHE A C 1
ATOM 560 O O . PHE A 1 69 ? 9.151 -6.595 -33.522 1.00 49.75 69 PHE A O 1
ATOM 567 N N . ASP A 1 70 ? 9.208 -6.023 -35.716 1.00 48.00 70 ASP A N 1
ATOM 568 C CA . ASP A 1 70 ? 8.079 -5.087 -35.899 1.00 48.00 70 ASP A CA 1
ATOM 569 C C . ASP A 1 70 ? 8.068 -3.780 -35.072 1.00 48.00 70 ASP A C 1
ATOM 571 O O . ASP A 1 70 ? 7.783 -3.742 -33.884 1.00 48.00 70 ASP A O 1
ATOM 575 N N . ARG A 1 71 ? 8.343 -2.581 -35.617 1.00 54.12 71 ARG A N 1
ATOM 576 C CA . ARG A 1 71 ? 7.774 -1.953 -36.830 1.00 54.12 71 ARG A CA 1
ATOM 577 C C . ARG A 1 71 ? 6.288 -2.277 -37.030 1.00 54.12 71 ARG A C 1
ATOM 579 O O . ARG A 1 71 ? 5.938 -2.863 -38.032 1.00 54.12 71 ARG A O 1
ATOM 586 N N . TRP A 1 72 ? 5.416 -1.811 -36.137 1.00 48.34 72 TRP A N 1
ATOM 587 C CA . TRP A 1 72 ? 4.268 -0.968 -36.509 1.00 48.34 72 TRP A CA 1
ATOM 588 C C . TRP A 1 72 ? 3.539 -0.472 -35.250 1.00 48.34 72 TRP A C 1
ATOM 590 O O . TRP A 1 72 ? 3.094 -1.246 -34.415 1.00 48.34 72 TRP A O 1
ATOM 600 N N . LYS A 1 73 ? 3.356 0.853 -35.165 1.00 46.56 73 LYS A N 1
ATOM 601 C CA . LYS A 1 73 ? 2.379 1.547 -34.301 1.00 46.56 73 LYS A CA 1
ATOM 602 C C . LYS A 1 73 ? 2.718 1.856 -32.832 1.00 46.56 73 LYS A C 1
ATOM 604 O O . LYS A 1 73 ? 1.809 2.026 -32.030 1.00 46.56 73 LYS A O 1
ATOM 609 N N . ASN A 1 74 ? 3.974 2.149 -32.503 1.00 49.38 74 ASN A N 1
ATOM 610 C CA . ASN A 1 74 ? 4.257 2.930 -31.291 1.00 49.38 74 ASN A CA 1
ATOM 611 C C . ASN A 1 74 ? 4.300 4.419 -31.649 1.00 49.38 74 ASN A C 1
ATOM 613 O O . ASN A 1 74 ? 5.305 4.910 -32.152 1.00 49.38 74 ASN A O 1
ATOM 617 N N . ASN A 1 75 ? 3.193 5.140 -31.434 1.00 54.53 75 ASN A N 1
ATOM 618 C CA . ASN A 1 75 ? 3.206 6.604 -31.409 1.00 54.53 75 ASN A CA 1
ATOM 619 C C . ASN A 1 75 ? 3.525 7.054 -29.971 1.00 54.53 75 ASN A C 1
ATOM 621 O O . ASN A 1 75 ? 2.609 7.110 -29.149 1.00 54.53 75 ASN A O 1
ATOM 625 N N . PRO A 1 76 ? 4.779 7.417 -29.642 1.00 55.94 76 PRO A N 1
ATOM 626 C CA . PRO A 1 76 ? 5.182 7.750 -28.274 1.00 55.94 76 PRO A CA 1
ATOM 627 C C . PRO A 1 76 ? 4.572 9.065 -27.764 1.00 55.94 76 PRO A C 1
ATOM 629 O O . PRO A 1 76 ? 4.786 9.439 -26.612 1.00 55.94 76 PRO A O 1
ATOM 632 N N . LYS A 1 77 ? 3.819 9.788 -28.605 1.00 52.22 77 LYS A N 1
ATOM 633 C CA . LYS A 1 77 ? 3.290 11.117 -28.292 1.00 52.22 77 LYS A CA 1
ATOM 634 C C . LYS A 1 77 ? 2.081 11.089 -27.354 1.00 52.22 77 LYS A C 1
ATOM 636 O O . LYS A 1 77 ? 1.852 12.078 -26.680 1.00 52.22 77 LYS A O 1
ATOM 641 N N . LYS A 1 78 ? 1.300 10.004 -27.273 1.00 51.69 78 LYS A N 1
ATOM 642 C CA . LYS A 1 78 ? 0.076 10.002 -26.440 1.00 51.69 78 LYS A CA 1
ATOM 643 C C . LYS A 1 78 ? 0.365 9.747 -24.956 1.00 51.69 78 LYS A C 1
ATOM 645 O O . LYS A 1 78 ? -0.133 10.490 -24.114 1.00 51.69 78 LYS A O 1
ATOM 650 N N . ASP A 1 79 ? 1.253 8.807 -24.643 1.00 53.59 79 ASP A N 1
ATOM 651 C CA . ASP A 1 79 ? 1.577 8.464 -23.248 1.00 53.59 79 ASP A CA 1
ATOM 652 C C . ASP A 1 79 ? 2.464 9.520 -22.579 1.00 53.59 79 ASP A C 1
ATOM 654 O O . ASP A 1 79 ? 2.303 9.831 -21.397 1.00 53.59 79 ASP A O 1
ATOM 658 N N . THR A 1 80 ? 3.357 10.151 -23.351 1.00 53.84 80 THR A N 1
ATOM 659 C CA . THR A 1 80 ? 4.152 11.286 -22.865 1.00 53.84 80 THR A CA 1
ATOM 660 C C . THR A 1 80 ? 3.294 12.516 -22.613 1.00 53.84 80 THR A C 1
ATOM 662 O O . THR A 1 80 ? 3.540 13.195 -21.624 1.00 53.84 80 THR A O 1
ATOM 665 N N . LEU A 1 81 ? 2.266 12.790 -23.424 1.00 51.53 81 LEU A N 1
ATOM 666 C CA . LEU A 1 81 ? 1.355 13.915 -23.189 1.00 51.53 81 LEU A CA 1
ATOM 667 C C . LEU A 1 81 ? 0.476 13.702 -21.955 1.00 51.53 81 LEU A C 1
ATOM 669 O O . LEU A 1 81 ? 0.306 14.642 -21.187 1.00 51.53 81 LEU A O 1
ATOM 673 N N . LEU A 1 82 ? -0.030 12.490 -21.700 1.00 55.78 82 LEU A N 1
ATOM 674 C CA . LEU A 1 82 ? -0.779 12.196 -20.469 1.00 55.78 82 LEU A CA 1
ATOM 675 C C . LEU A 1 82 ? 0.114 12.311 -19.227 1.00 55.78 82 LEU A C 1
ATOM 677 O O . LEU A 1 82 ? -0.266 12.954 -18.251 1.00 55.78 82 LEU A O 1
ATOM 681 N N . HIS A 1 83 ? 1.339 11.782 -19.289 1.00 58.66 83 HIS A N 1
ATOM 682 C CA . HIS A 1 83 ? 2.315 11.923 -18.208 1.00 58.66 83 HIS A CA 1
ATOM 683 C C . HIS A 1 83 ? 2.759 13.385 -18.006 1.00 58.66 83 HIS A C 1
ATOM 685 O O . HIS A 1 83 ? 2.896 13.845 -16.873 1.00 58.66 83 HIS A O 1
ATOM 691 N N . GLN A 1 84 ? 2.936 14.147 -19.090 1.00 53.84 84 GLN A N 1
ATOM 692 C CA . GLN A 1 84 ? 3.310 15.564 -19.056 1.00 53.84 84 GLN A CA 1
ATOM 693 C C . GLN A 1 84 ? 2.153 16.446 -18.569 1.00 53.84 84 GLN A C 1
ATOM 695 O O . GLN A 1 84 ? 2.400 17.400 -17.834 1.00 53.84 84 GLN A O 1
ATOM 700 N N . ASN A 1 85 ? 0.904 16.110 -18.907 1.00 59.41 85 ASN A N 1
ATOM 701 C CA . ASN A 1 85 ? -0.297 16.777 -18.405 1.00 59.41 85 ASN A CA 1
ATOM 702 C C . ASN A 1 85 ? -0.474 16.521 -16.907 1.00 59.41 85 ASN A C 1
ATOM 704 O O . ASN A 1 85 ? -0.695 17.473 -16.165 1.00 59.41 85 ASN A O 1
ATOM 708 N N . SER A 1 86 ? -0.269 15.286 -16.437 1.00 61.41 86 SER A N 1
ATOM 709 C CA . SER A 1 86 ? -0.264 14.960 -15.003 1.00 61.41 86 SER A CA 1
ATOM 710 C C . SER A 1 86 ? 0.870 15.669 -14.256 1.00 61.41 86 SER A C 1
ATOM 712 O O . SER A 1 86 ? 0.643 16.237 -13.190 1.00 61.41 86 SER A O 1
ATOM 714 N N . ARG A 1 87 ? 2.075 15.735 -14.844 1.00 65.94 87 ARG A N 1
ATOM 715 C CA . ARG A 1 87 ? 3.217 16.472 -14.276 1.00 65.94 87 ARG A CA 1
ATOM 716 C C . ARG A 1 87 ? 2.963 17.982 -14.225 1.00 65.94 87 ARG A C 1
ATOM 718 O O . ARG A 1 87 ? 3.285 18.605 -13.221 1.00 65.94 87 ARG A O 1
ATOM 725 N N . ARG A 1 88 ? 2.353 18.572 -15.260 1.00 67.94 88 ARG A N 1
ATOM 726 C CA . ARG A 1 88 ? 1.932 19.987 -15.264 1.00 67.94 88 ARG A CA 1
ATOM 727 C C . ARG A 1 88 ? 0.847 20.265 -14.231 1.00 67.94 88 ARG A C 1
ATOM 729 O O . ARG A 1 88 ? 0.899 21.298 -13.582 1.00 67.94 88 ARG A O 1
ATOM 736 N N . ARG A 1 89 ? -0.092 19.337 -14.035 1.00 71.50 89 ARG A N 1
ATOM 737 C CA . ARG A 1 89 ? -1.152 19.460 -13.026 1.00 71.50 89 ARG A CA 1
ATOM 738 C C . ARG A 1 89 ? -0.584 19.482 -11.608 1.00 71.50 89 ARG A C 1
ATOM 740 O O . ARG A 1 89 ? -0.965 20.344 -10.829 1.00 71.50 89 ARG A O 1
ATOM 747 N N . ILE A 1 90 ? 0.371 18.595 -11.312 1.00 69.44 90 ILE A N 1
ATOM 748 C CA . ILE A 1 90 ? 1.083 18.573 -10.025 1.00 69.44 90 ILE A CA 1
ATOM 749 C C . ILE A 1 90 ? 1.906 19.852 -9.842 1.00 69.44 90 ILE A C 1
ATOM 751 O O . IL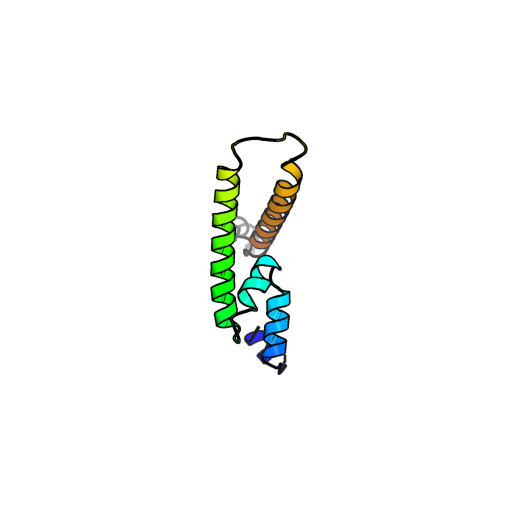E A 1 90 ? 1.843 20.455 -8.780 1.00 69.44 90 ILE A O 1
ATOM 755 N N . LEU A 1 91 ? 2.637 20.305 -10.866 1.00 70.31 91 LEU A N 1
ATOM 756 C CA . LEU A 1 91 ? 3.419 21.545 -10.777 1.00 70.31 91 LEU A CA 1
ATOM 757 C C . LEU A 1 91 ? 2.539 22.790 -10.593 1.00 70.31 91 LEU A C 1
ATOM 759 O O . LEU A 1 91 ? 2.916 23.672 -9.831 1.00 70.31 91 LEU A O 1
ATOM 763 N N . ASN A 1 92 ? 1.366 22.844 -11.230 1.00 69.56 92 ASN A N 1
ATOM 764 C CA . ASN A 1 92 ? 0.410 23.937 -11.048 1.00 69.56 92 ASN A CA 1
ATOM 765 C C . ASN A 1 92 ? -0.209 23.914 -9.646 1.00 69.56 92 ASN A C 1
ATOM 767 O O . ASN A 1 92 ? -0.239 24.953 -9.004 1.00 69.56 92 ASN A O 1
ATOM 771 N N . LEU A 1 93 ? -0.598 22.741 -9.132 1.00 71.69 93 LEU A N 1
ATOM 772 C CA . LEU A 1 93 ? -1.064 22.588 -7.747 1.00 71.69 93 LEU A CA 1
ATOM 773 C C . LEU A 1 93 ? 0.019 22.979 -6.734 1.00 71.69 93 LEU A C 1
ATOM 775 O O . LEU A 1 93 ? -0.264 23.667 -5.763 1.00 71.69 93 LEU A O 1
ATOM 779 N N . VAL A 1 94 ? 1.276 22.590 -6.966 1.00 70.56 94 VAL A N 1
ATOM 780 C CA . VAL A 1 94 ? 2.408 22.978 -6.108 1.00 70.56 94 VAL A CA 1
ATOM 781 C C . VAL A 1 94 ? 2.659 24.488 -6.172 1.00 70.56 94 VAL A C 1
ATOM 783 O O . VAL A 1 94 ? 2.936 25.096 -5.145 1.00 70.56 94 VAL A O 1
ATOM 786 N N . ALA A 1 95 ? 2.531 25.114 -7.344 1.00 67.31 95 ALA A N 1
ATOM 787 C CA . ALA A 1 95 ? 2.657 26.564 -7.491 1.00 67.31 95 ALA A CA 1
ATOM 788 C C . ALA A 1 95 ? 1.495 27.336 -6.836 1.00 67.31 95 ALA A C 1
ATOM 790 O O . ALA A 1 95 ? 1.694 28.464 -6.394 1.00 67.31 95 ALA A O 1
ATOM 791 N N . GLU A 1 96 ? 0.312 26.726 -6.753 1.00 66.94 96 GLU A N 1
ATOM 792 C CA . GLU A 1 96 ? -0.895 27.285 -6.131 1.00 66.94 96 GLU A CA 1
ATOM 793 C C . GLU A 1 96 ? -0.901 27.107 -4.600 1.00 66.94 96 GLU A C 1
ATOM 795 O O . GLU A 1 96 ? -1.434 27.946 -3.878 1.00 66.94 96 GLU A O 1
ATOM 800 N N . LEU A 1 97 ? -0.246 26.051 -4.101 1.00 69.56 97 LEU A N 1
ATOM 801 C CA . LEU A 1 97 ? -0.071 25.753 -2.674 1.00 69.56 97 LEU A CA 1
ATOM 802 C C . LEU A 1 97 ? 1.145 26.438 -2.036 1.00 69.56 97 LEU A C 1
ATOM 804 O O . LEU A 1 97 ? 1.280 26.425 -0.811 1.00 69.56 97 LEU A O 1
ATOM 808 N N . LEU A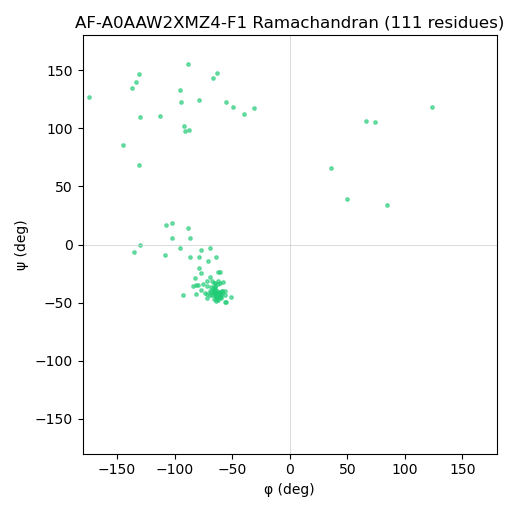 1 98 ? 2.036 27.040 -2.828 1.00 65.69 98 LEU A N 1
ATOM 809 C CA . LEU A 1 98 ? 3.062 27.920 -2.283 1.00 65.69 98 LEU A CA 1
ATOM 810 C C . LEU A 1 98 ? 2.425 29.283 -1.976 1.00 65.69 98 LEU A C 1
ATOM 812 O O . LEU A 1 98 ? 1.869 29.903 -2.886 1.00 65.69 98 LEU A O 1
ATOM 816 N N . PRO A 1 99 ? 2.516 29.796 -0.732 1.00 59.00 99 PRO A N 1
ATOM 817 C CA . PRO A 1 99 ? 2.075 31.152 -0.437 1.00 59.00 99 PRO A CA 1
ATOM 818 C C . PRO A 1 99 ? 2.809 32.089 -1.392 1.00 59.00 99 PRO A C 1
ATOM 820 O O . PRO A 1 99 ? 4.042 32.040 -1.467 1.00 59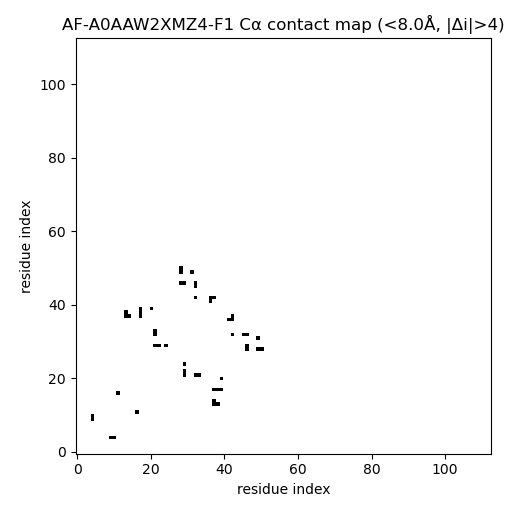.00 99 PRO A O 1
ATOM 823 N N . LYS A 1 100 ? 2.044 32.875 -2.172 1.00 59.81 100 LYS A N 1
ATOM 824 C CA . LYS A 1 100 ? 2.561 33.876 -3.116 1.00 59.81 100 LYS A CA 1
ATOM 825 C C . LYS A 1 100 ? 3.745 34.548 -2.446 1.00 59.81 100 LYS A C 1
ATOM 827 O O . LYS A 1 100 ? 3.567 35.188 -1.410 1.00 59.81 100 LYS A O 1
ATOM 832 N N . ARG A 1 101 ? 4.948 34.316 -2.982 1.00 48.56 101 ARG A N 1
ATOM 833 C CA . ARG A 1 101 ? 6.163 34.903 -2.426 1.00 48.56 101 ARG A CA 1
ATOM 834 C C . ARG A 1 101 ? 5.889 36.388 -2.254 1.00 48.56 101 ARG A C 1
ATOM 836 O O . ARG A 1 101 ? 5.567 37.069 -3.226 1.00 48.56 101 ARG A O 1
ATOM 843 N N . TYR A 1 102 ? 5.950 36.820 -1.001 1.00 46.75 102 TYR A N 1
ATOM 844 C CA . TYR A 1 102 ? 6.014 38.204 -0.579 1.00 46.75 102 TYR A CA 1
ATOM 845 C C . TYR A 1 102 ? 6.755 39.029 -1.640 1.00 46.75 102 TYR A C 1
ATOM 847 O O . TYR A 1 102 ? 7.907 38.737 -1.964 1.00 46.75 102 TYR A O 1
ATOM 855 N N . ASN A 1 103 ? 6.048 39.989 -2.236 1.00 46.75 103 ASN A N 1
ATOM 856 C CA . ASN A 1 103 ? 6.609 40.937 -3.185 1.00 46.75 103 ASN A CA 1
ATOM 857 C C . ASN A 1 103 ? 7.047 42.173 -2.384 1.00 46.75 103 ASN A C 1
ATOM 859 O O . ASN A 1 103 ? 6.185 42.973 -2.016 1.00 46.75 103 ASN A O 1
ATOM 863 N N . PRO A 1 104 ? 8.348 42.352 -2.097 1.00 52.00 104 PRO A N 1
ATOM 864 C CA . PRO A 1 104 ? 8.826 43.498 -1.325 1.00 52.00 104 PRO A CA 1
ATOM 865 C C . PRO A 1 104 ? 8.593 44.851 -2.022 1.00 52.00 104 PRO A C 1
ATOM 867 O O . PRO A 1 104 ? 8.719 45.884 -1.376 1.00 52.00 104 PRO A O 1
ATOM 870 N N . ASN A 1 105 ? 8.208 44.876 -3.305 1.00 52.69 105 ASN A N 1
ATOM 871 C CA . ASN A 1 105 ? 7.985 46.118 -4.056 1.00 52.69 105 ASN A CA 1
ATOM 872 C C . ASN A 1 105 ? 6.561 46.698 -3.918 1.00 52.69 105 ASN A C 1
ATOM 874 O O . ASN A 1 105 ? 6.237 47.667 -4.596 1.00 52.69 105 ASN A O 1
ATOM 878 N N . LEU A 1 106 ? 5.701 46.120 -3.069 1.00 52.97 106 LEU A N 1
ATOM 879 C CA . LEU A 1 106 ? 4.329 46.605 -2.830 1.00 52.97 106 LEU A CA 1
ATOM 880 C C . LEU A 1 106 ? 4.154 47.397 -1.517 1.00 52.97 106 LEU A C 1
ATOM 882 O O . LEU A 1 106 ? 3.039 47.799 -1.213 1.00 52.97 106 LEU A O 1
ATOM 886 N N . ILE A 1 107 ? 5.225 47.681 -0.761 1.00 50.62 107 ILE A N 1
ATOM 887 C CA . ILE A 1 107 ? 5.161 48.452 0.507 1.00 50.62 107 ILE A CA 1
ATOM 888 C C . ILE A 1 107 ? 5.625 49.916 0.326 1.00 50.62 107 ILE A C 1
ATOM 890 O O . ILE A 1 107 ? 5.924 50.620 1.281 1.00 50.62 107 ILE A O 1
ATOM 894 N N . SER A 1 108 ? 5.660 50.437 -0.903 1.00 52.56 108 SER A N 1
ATOM 895 C CA . SER A 1 108 ? 6.046 51.842 -1.145 1.00 52.56 108 SER A CA 1
ATOM 896 C C . SER A 1 108 ? 4.893 52.767 -1.546 1.00 52.56 108 SER A C 1
ATOM 898 O O . SER A 1 108 ? 5.156 53.845 -2.072 1.00 52.56 108 SER A O 1
ATOM 900 N N . GLN A 1 109 ? 3.626 52.388 -1.335 1.00 49.91 109 GLN A N 1
ATOM 901 C CA . GLN A 1 109 ? 2.487 53.233 -1.743 1.00 49.91 109 GLN A CA 1
ATOM 902 C C . GLN A 1 109 ? 1.413 53.474 -0.667 1.00 49.91 109 GLN A C 1
ATOM 904 O O . GLN A 1 109 ? 0.505 54.252 -0.926 1.00 49.91 109 GLN A O 1
ATOM 909 N N . GLU A 1 110 ? 1.522 52.926 0.547 1.00 54.06 110 GLU A N 1
ATOM 910 C CA . GLU A 1 110 ? 0.594 53.270 1.641 1.00 54.06 110 GLU A CA 1
ATOM 911 C C . GLU A 1 110 ? 1.342 53.622 2.932 1.00 54.06 110 GLU A C 1
ATOM 913 O O . GLU A 1 110 ? 1.292 52.907 3.923 1.00 54.06 110 GLU A O 1
ATOM 918 N N . THR A 1 111 ? 2.034 54.762 2.894 1.00 53.66 111 THR A N 1
ATOM 919 C CA . THR A 1 111 ? 2.219 55.639 4.060 1.00 53.66 111 THR A CA 1
ATOM 920 C C . THR A 1 111 ? 2.219 57.069 3.539 1.00 53.66 111 THR A C 1
ATOM 922 O O . THR A 1 111 ? 3.269 57.631 3.236 1.00 53.66 111 THR A O 1
ATOM 925 N N . VAL A 1 112 ? 1.036 57.656 3.397 1.00 46.97 112 VAL A N 1
ATOM 926 C CA . VAL A 1 112 ? 0.892 59.112 3.378 1.00 46.97 112 VAL A CA 1
ATOM 927 C C . VAL A 1 112 ? -0.208 59.441 4.375 1.00 46.97 112 VAL A C 1
ATOM 929 O O . VAL A 1 112 ? -1.365 59.068 4.187 1.00 46.97 112 VAL A O 1
ATOM 932 N N . ILE A 1 113 ? 0.237 60.038 5.480 1.00 46.28 113 ILE A N 1
ATOM 933 C CA . ILE A 1 113 ? -0.557 60.874 6.381 1.00 46.28 113 ILE A CA 1
ATOM 934 C C . ILE A 1 113 ? -0.876 62.164 5.626 1.00 46.28 113 ILE A C 1
ATOM 936 O O . ILE A 1 113 ? 0.049 62.652 4.935 1.00 46.28 113 ILE A O 1
#

Secondary structure (DSSP, 8-state):
-HHHHHHHT----HHHHHHHHHHTS-HHHHHHHHTT-SSHHHHHHHHHHHHHHHHHHHHHHHHHTTSS-------THHHHHHHHHHHHHHHHHHHHHS-----GGGSSSS---

Organism: NCBI:txid2727402

pLDDT: mean 70.07, std 15.71, range [46.28, 91.56]

Foldseek 3Di:
DVVVCVVVVDDDDLVRVLVVVLVVDDPQLSVVLVVDDSHDVVSVVSSVVSVVVVVVVVVVVVVVPPDDDDDDDDPVVPVVVVVVVVVVVVVVVVVVPPDPPDDPVPPPPPDDD